Protein AF-A0A0Q7U445-F1 (afdb_monomer)

Sequence (127 aa):
MQIRDLARLAQLTPRQLRRYEREGLIRPATIAQGQPRYAAQTAPLARRINVLVDLGFTTGEIRTFLDRIDDQPSEHCAPISDLQGRRIAKIDAVIAKLKATRAELVGLLVTDEALDVQHQATAIRRQ

Nearest PDB structures (foldseek):
  6jni-assembly2_D  TM=8.123E-01  e=4.787E-04  Pseudomonas putida
  6jni-assembly3_E  TM=8.260E-01  e=8.580E-04  Pseudomonas putida
  2zhh-assembly1_A-2  TM=6.562E-01  e=3.572E-03  Escherichia coli K-12
  2zhg-assembly1_A-2  TM=6.097E-01  e=2.583E-03  Escherichia coli K-12
  3ucs-assembly1_A  TM=6.151E-01  e=6.193E-02  Klebsiella pneumoniae 342

Secondary structure (DSSP, 8-state):
--HHHHHHHHTS-HHHHHHHHHTTSS--SEEETTEEE--TTHHHHHHHHHHHHHTT--HHHHHHHHHHHHS---TT---HHHHHHHHHHHHHHHHHHHHHHHHHHHHT---HHHHHHHHHHHHHTT-

Foldseek 3Di:
DALCVLCVLLVHDSVLVVVCVVLVQAAAPDQDPNGGHHDSVVSVSSNVLVVVVVLVDDSVLVVLVVCVVVDPHDPPRDDPVVVVVVSVVVVVVVVVVVVVVVVVVVVVDPDVVVVVVVVVVVVVVVD

Structure (mmCIF, N/CA/C/O backbone):
data_AF-A0A0Q7U445-F1
#
_entry.id   AF-A0A0Q7U445-F1
#
loop_
_atom_site.group_PDB
_atom_site.id
_atom_site.type_symbol
_atom_site.label_atom_id
_atom_site.label_alt_id
_atom_site.label_comp_id
_atom_site.label_asym_id
_atom_site.label_entity_id
_atom_site.label_seq_id
_atom_site.pdbx_PDB_ins_code
_atom_site.Cartn_x
_atom_site.Cartn_y
_atom_site.Cartn_z
_atom_site.occupancy
_atom_site.B_iso_or_equiv
_atom_site.auth_seq_id
_atom_site.auth_comp_id
_atom_site.auth_asym_id
_atom_site.auth_atom_id
_atom_site.pdbx_PDB_model_num
ATOM 1 N N . MET A 1 1 ? 20.049 -4.649 -13.056 1.00 94.75 1 MET A N 1
ATOM 2 C CA . MET A 1 1 ? 20.331 -5.313 -11.759 1.00 94.75 1 MET A CA 1
ATOM 3 C C . MET A 1 1 ? 19.367 -6.475 -11.520 1.00 94.75 1 MET A C 1
ATOM 5 O O . MET A 1 1 ? 18.359 -6.541 -12.217 1.00 94.75 1 MET A O 1
ATOM 9 N N . GLN A 1 2 ? 19.671 -7.410 -10.611 1.00 95.38 2 GLN A N 1
ATOM 10 C CA . GLN A 1 2 ? 18.732 -8.486 -10.246 1.00 95.38 2 GLN A CA 1
ATOM 11 C C . GLN A 1 2 ? 17.679 -7.979 -9.245 1.00 95.38 2 GLN A C 1
ATOM 13 O O . GLN A 1 2 ? 17.855 -6.931 -8.626 1.00 95.38 2 GLN A O 1
ATOM 18 N N . ILE A 1 3 ? 16.603 -8.744 -9.027 1.00 95.06 3 ILE A N 1
ATOM 19 C CA . ILE A 1 3 ? 15.531 -8.365 -8.089 1.00 95.06 3 ILE A CA 1
ATOM 20 C C . ILE A 1 3 ? 16.027 -8.164 -6.647 1.00 95.06 3 ILE A C 1
ATOM 22 O O . ILE A 1 3 ? 15.496 -7.331 -5.924 1.00 95.06 3 ILE A O 1
ATOM 26 N N . ARG A 1 4 ? 17.068 -8.895 -6.222 1.00 95.69 4 ARG A N 1
ATOM 27 C CA . ARG A 1 4 ? 17.673 -8.750 -4.884 1.00 95.69 4 ARG A CA 1
ATOM 28 C C . ARG A 1 4 ? 18.409 -7.422 -4.713 1.00 95.69 4 ARG A C 1
ATOM 30 O O . ARG A 1 4 ? 18.431 -6.868 -3.619 1.00 95.69 4 ARG A O 1
ATOM 37 N N . ASP A 1 5 ? 19.012 -6.919 -5.781 1.00 96.88 5 ASP A N 1
ATOM 38 C CA . ASP A 1 5 ? 19.703 -5.629 -5.762 1.00 96.88 5 ASP A CA 1
ATOM 39 C C . ASP A 1 5 ? 18.685 -4.494 -5.828 1.00 96.88 5 ASP A C 1
ATOM 41 O O . ASP A 1 5 ? 18.792 -3.529 -5.079 1.00 96.88 5 ASP A O 1
ATOM 45 N N . LEU A 1 6 ? 17.635 -4.668 -6.640 1.00 96.94 6 LEU A N 1
ATOM 46 C CA . LEU A 1 6 ? 16.497 -3.754 -6.670 1.00 96.94 6 LEU A CA 1
ATOM 47 C C . LEU A 1 6 ? 15.819 -3.664 -5.296 1.00 96.94 6 LEU A C 1
ATOM 49 O O . LEU A 1 6 ? 15.491 -2.569 -4.855 1.00 96.94 6 LEU A O 1
ATOM 53 N N . ALA A 1 7 ? 15.654 -4.793 -4.602 1.00 97.06 7 ALA A N 1
ATOM 54 C CA . ALA A 1 7 ? 15.105 -4.860 -3.247 1.00 97.06 7 ALA A CA 1
ATOM 55 C C . ALA A 1 7 ? 15.919 -4.002 -2.271 1.00 97.06 7 ALA A C 1
ATOM 57 O O . ALA A 1 7 ? 15.361 -3.149 -1.584 1.00 97.06 7 ALA A O 1
ATOM 58 N N . ARG A 1 8 ? 17.248 -4.156 -2.283 1.00 97.31 8 ARG A N 1
ATOM 59 C CA . ARG A 1 8 ? 18.158 -3.340 -1.467 1.00 97.31 8 ARG A CA 1
ATOM 60 C C . ARG A 1 8 ? 18.066 -1.854 -1.817 1.00 97.31 8 ARG A C 1
ATOM 62 O O . ARG A 1 8 ? 17.908 -1.035 -0.920 1.00 97.31 8 ARG A O 1
ATOM 69 N N . LEU A 1 9 ? 18.090 -1.511 -3.105 1.00 97.12 9 LEU A N 1
ATOM 70 C CA . LEU A 1 9 ? 17.997 -0.124 -3.575 1.00 97.12 9 LEU A CA 1
ATOM 71 C C . LEU A 1 9 ? 16.648 0.532 -3.224 1.00 97.12 9 LEU A C 1
ATOM 73 O O . LEU A 1 9 ? 16.577 1.726 -2.933 1.00 97.12 9 LEU A O 1
ATOM 77 N N . ALA A 1 10 ? 15.565 -0.244 -3.263 1.00 95.50 10 ALA A N 1
ATOM 78 C CA . ALA A 1 10 ? 14.224 0.206 -2.916 1.00 95.50 10 ALA A CA 1
ATOM 79 C C . ALA A 1 10 ? 13.950 0.182 -1.404 1.00 95.50 10 ALA A C 1
ATOM 81 O O . ALA A 1 10 ? 12.931 0.724 -0.997 1.00 95.50 10 ALA A O 1
ATOM 82 N N . GLN A 1 11 ? 14.836 -0.409 -0.591 1.00 97.44 11 GLN A N 1
ATOM 83 C CA . GLN A 1 11 ? 14.599 -0.706 0.830 1.00 97.44 11 GLN A CA 1
ATOM 84 C C . GLN A 1 11 ? 13.330 -1.549 1.053 1.00 97.44 11 GLN A C 1
ATOM 86 O O . GLN A 1 11 ? 12.570 -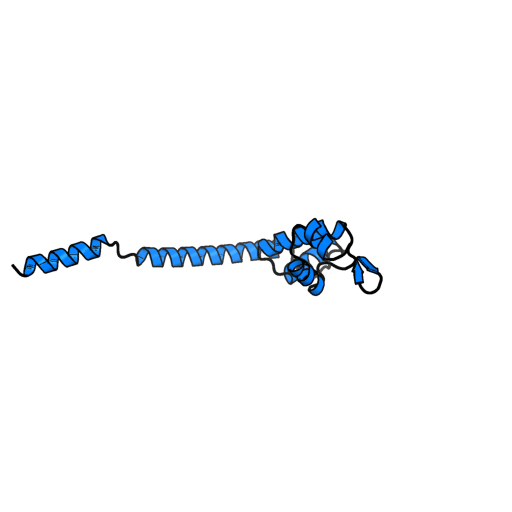1.340 1.992 1.00 97.44 11 GLN A O 1
ATOM 91 N N . LEU A 1 12 ? 13.097 -2.514 0.163 1.00 97.06 12 LEU A N 1
ATOM 92 C CA . LEU A 1 12 ? 11.962 -3.434 0.203 1.00 97.06 12 LEU A CA 1
ATOM 93 C C . LEU A 1 12 ? 12.450 -4.877 0.227 1.00 97.06 12 LEU A C 1
ATOM 95 O O . LEU A 1 12 ? 13.594 -5.187 -0.098 1.00 97.06 12 LEU A O 1
ATOM 99 N N . THR A 1 13 ? 11.556 -5.798 0.561 1.00 97.75 13 THR A N 1
ATOM 100 C CA . THR A 1 13 ? 11.853 -7.226 0.466 1.00 97.75 13 THR A CA 1
ATOM 101 C C . THR A 1 13 ? 11.732 -7.720 -0.983 1.00 97.75 13 THR A C 1
ATOM 103 O O . THR A 1 13 ? 10.860 -7.268 -1.734 1.00 97.75 13 THR A O 1
ATOM 106 N N . PRO A 1 14 ? 12.515 -8.739 -1.395 1.00 96.81 14 PRO A N 1
ATOM 107 C CA . PRO A 1 14 ? 12.311 -9.398 -2.686 1.00 96.81 14 PRO A CA 1
ATOM 108 C C . PRO A 1 14 ? 10.892 -9.961 -2.850 1.00 96.81 14 PRO A C 1
ATOM 110 O O . PRO A 1 14 ? 10.373 -10.009 -3.960 1.00 96.81 14 PRO A O 1
ATOM 113 N N . ARG A 1 15 ? 10.242 -10.365 -1.748 1.00 96.75 15 ARG A N 1
ATOM 114 C CA . ARG A 1 15 ? 8.856 -10.853 -1.747 1.00 96.75 15 ARG A CA 1
ATOM 115 C C . ARG A 1 15 ? 7.869 -9.761 -2.167 1.00 96.75 15 ARG A C 1
ATOM 117 O O . ARG A 1 15 ? 7.005 -10.042 -2.996 1.00 96.75 15 ARG A O 1
ATOM 124 N N . GLN A 1 16 ? 8.008 -8.542 -1.636 1.00 96.44 16 GLN A N 1
ATOM 125 C CA . GLN A 1 16 ? 7.195 -7.389 -2.050 1.00 96.44 16 GLN A CA 1
ATOM 126 C C . GLN A 1 16 ? 7.393 -7.092 -3.538 1.00 96.44 16 GLN A C 1
ATOM 128 O O . GLN A 1 16 ? 6.418 -7.016 -4.278 1.00 96.44 16 GLN A O 1
ATOM 133 N N . LEU A 1 17 ? 8.642 -7.038 -4.011 1.00 96.25 17 LEU A N 1
ATOM 134 C CA . LEU A 1 17 ? 8.914 -6.773 -5.427 1.00 96.25 17 LEU A CA 1
ATOM 135 C C . LEU A 1 17 ? 8.350 -7.853 -6.357 1.00 96.25 17 LEU A C 1
ATOM 137 O O . LEU A 1 17 ? 7.735 -7.521 -7.364 1.00 96.25 17 LEU A O 1
ATOM 141 N N . ARG A 1 18 ? 8.472 -9.140 -6.005 1.00 95.69 18 ARG A N 1
ATOM 142 C CA . ARG A 1 18 ? 7.863 -10.236 -6.785 1.00 95.69 18 ARG A CA 1
ATOM 143 C C . ARG A 1 18 ? 6.344 -10.155 -6.826 1.00 95.69 18 ARG A C 1
ATOM 145 O O . ARG A 1 18 ? 5.725 -10.607 -7.785 1.00 95.69 18 ARG A O 1
ATOM 152 N N . ARG A 1 19 ? 5.714 -9.642 -5.769 1.00 95.69 19 ARG A N 1
ATOM 153 C CA . ARG A 1 19 ? 4.276 -9.371 -5.785 1.00 95.69 19 ARG A CA 1
ATOM 154 C C . ARG A 1 19 ? 3.964 -8.258 -6.784 1.00 95.69 19 ARG A C 1
ATOM 156 O O . ARG A 1 19 ? 3.125 -8.480 -7.647 1.00 95.69 19 ARG A O 1
ATOM 163 N N . TYR A 1 20 ? 4.669 -7.132 -6.714 1.00 95.38 20 TYR A N 1
ATOM 164 C CA . TYR A 1 20 ? 4.452 -6.003 -7.624 1.00 95.38 20 TYR A CA 1
ATOM 165 C C . TYR A 1 20 ? 4.706 -6.375 -9.087 1.00 95.38 20 TYR A C 1
ATOM 167 O O . TYR A 1 20 ? 3.955 -5.954 -9.958 1.00 95.38 20 TYR A O 1
ATOM 175 N N . GLU A 1 21 ? 5.703 -7.216 -9.356 1.00 94.06 21 GLU A N 1
ATOM 176 C CA . GLU A 1 21 ? 5.974 -7.752 -10.690 1.00 94.06 21 GLU A CA 1
ATOM 177 C C . GLU A 1 21 ? 4.847 -8.662 -11.193 1.00 94.06 21 GLU A C 1
ATOM 179 O O . GLU A 1 21 ? 4.356 -8.470 -12.302 1.00 94.06 21 GLU A O 1
ATOM 184 N N . ARG A 1 22 ? 4.384 -9.622 -10.376 1.00 94.06 22 ARG A N 1
ATOM 185 C CA . ARG A 1 22 ? 3.246 -10.491 -10.742 1.00 94.06 22 ARG A CA 1
ATOM 186 C C . ARG A 1 22 ? 1.968 -9.700 -10.993 1.00 94.06 22 ARG A C 1
ATOM 188 O O . ARG A 1 22 ? 1.157 -10.080 -11.826 1.00 94.06 22 ARG A O 1
ATOM 195 N N . GLU A 1 23 ? 1.792 -8.609 -10.264 1.00 91.69 23 GLU A N 1
ATOM 196 C CA . GLU A 1 23 ? 0.676 -7.687 -10.424 1.00 91.69 23 GLU A CA 1
ATOM 197 C C . GLU A 1 23 ? 0.991 -6.592 -11.466 1.00 91.69 23 GLU A C 1
ATOM 199 O O . GLU A 1 23 ? 0.275 -5.599 -11.553 1.00 91.69 23 GLU A O 1
ATOM 204 N N . GLY A 1 24 ? 2.045 -6.739 -12.270 1.00 90.50 24 GLY A N 1
ATOM 205 C CA . GLY A 1 24 ? 2.341 -5.877 -13.417 1.00 90.50 24 GLY A CA 1
ATOM 206 C C . GLY A 1 24 ? 2.688 -4.421 -13.093 1.00 90.50 24 GLY A C 1
ATOM 207 O O . GLY A 1 24 ? 2.781 -3.623 -14.021 1.00 90.50 24 GLY A O 1
ATOM 208 N N . LEU A 1 25 ? 2.880 -4.074 -11.816 1.00 91.94 25 LEU A N 1
ATOM 209 C CA . LEU A 1 25 ? 3.190 -2.719 -11.341 1.00 91.94 25 LEU A CA 1
ATOM 210 C C . LEU A 1 25 ? 4.654 -2.331 -11.559 1.00 91.94 25 LEU A C 1
ATOM 212 O O . LEU A 1 25 ? 4.996 -1.155 -11.614 1.00 91.94 25 LEU A O 1
ATOM 216 N N . ILE A 1 26 ? 5.531 -3.326 -11.645 1.00 93.06 26 ILE A N 1
ATOM 217 C CA . ILE A 1 26 ? 6.918 -3.156 -12.069 1.00 93.06 26 ILE A CA 1
ATOM 218 C C . ILE A 1 26 ? 7.218 -4.205 -13.129 1.00 93.06 26 ILE A C 1
ATOM 220 O O . ILE A 1 26 ? 6.671 -5.308 -13.088 1.00 93.06 26 ILE A O 1
ATOM 224 N N . ARG A 1 27 ? 8.103 -3.879 -14.068 1.00 92.25 27 ARG A N 1
ATOM 225 C CA . ARG A 1 27 ? 8.508 -4.803 -15.128 1.00 92.25 27 ARG A CA 1
ATOM 226 C C . ARG A 1 27 ? 10.031 -4.833 -15.260 1.00 92.25 27 ARG A C 1
ATOM 228 O O . ARG A 1 27 ? 10.684 -3.816 -15.004 1.00 92.25 27 ARG A O 1
ATOM 235 N N . PRO A 1 28 ? 10.616 -5.983 -15.630 1.00 93.44 28 PRO A N 1
ATOM 236 C CA . PRO A 1 28 ? 12.011 -6.042 -16.042 1.00 93.44 28 PRO A CA 1
ATOM 237 C C . PRO A 1 28 ? 12.245 -5.110 -17.232 1.00 93.44 28 PRO A C 1
ATOM 239 O O . PRO A 1 28 ? 11.405 -5.016 -18.121 1.00 93.44 28 PRO A O 1
ATOM 242 N N . ALA A 1 29 ? 13.397 -4.449 -17.262 1.00 92.50 29 ALA A N 1
ATOM 243 C CA . ALA A 1 29 ? 13.800 -3.638 -18.406 1.00 92.50 29 ALA A CA 1
ATOM 244 C C . ALA A 1 29 ? 14.300 -4.517 -19.559 1.00 92.50 29 ALA A C 1
ATOM 246 O O . ALA A 1 29 ? 14.063 -4.215 -20.721 1.00 92.50 29 ALA A O 1
ATOM 247 N N . THR A 1 30 ? 14.992 -5.612 -19.234 1.00 93.69 30 THR A N 1
ATOM 248 C CA . THR A 1 30 ? 15.493 -6.589 -20.206 1.00 93.69 30 THR A CA 1
ATOM 249 C C . THR A 1 30 ? 15.525 -7.990 -19.599 1.00 93.69 30 THR A C 1
ATOM 251 O O . THR A 1 30 ? 15.449 -8.168 -18.380 1.00 93.69 30 THR A O 1
ATOM 254 N N . ILE A 1 31 ? 15.674 -9.001 -20.452 1.00 93.00 31 ILE A N 1
ATOM 255 C CA . ILE A 1 31 ? 16.004 -10.369 -20.046 1.00 93.00 31 ILE A CA 1
ATOM 256 C C . ILE A 1 31 ? 17.429 -10.638 -20.528 1.00 93.00 31 ILE A C 1
ATOM 258 O O . ILE A 1 31 ? 17.700 -10.570 -21.723 1.00 93.00 31 ILE A O 1
ATOM 262 N N . ALA A 1 32 ? 18.347 -10.927 -19.606 1.00 90.44 32 ALA A N 1
ATOM 263 C CA . ALA A 1 32 ? 19.742 -11.221 -19.928 1.00 90.44 32 ALA A CA 1
ATOM 264 C C . ALA A 1 32 ? 20.099 -12.614 -19.408 1.00 90.44 32 ALA A C 1
ATOM 266 O O . ALA A 1 32 ? 19.936 -12.880 -18.216 1.00 90.44 32 ALA A O 1
ATOM 267 N N . GLN A 1 33 ? 20.586 -13.490 -20.295 1.00 90.62 33 GLN A N 1
ATOM 268 C CA . GLN A 1 33 ? 20.926 -14.886 -19.970 1.00 90.62 33 GLN A CA 1
ATOM 269 C C . GLN A 1 33 ? 19.752 -15.646 -19.316 1.00 90.62 33 GLN A C 1
ATOM 271 O O . GLN A 1 33 ? 19.919 -16.344 -18.320 1.00 90.62 33 GLN A O 1
ATOM 276 N N . GLY A 1 34 ? 18.532 -15.441 -19.825 1.00 89.88 34 GLY A N 1
ATOM 277 C CA . GLY A 1 34 ? 17.321 -16.074 -19.288 1.00 89.88 34 GLY A CA 1
ATOM 278 C C . GLY A 1 34 ? 16.867 -15.556 -17.917 1.00 89.88 34 GLY A C 1
ATOM 279 O O . GLY A 1 34 ? 15.921 -16.095 -17.354 1.00 89.88 34 GLY A O 1
ATOM 280 N N . GLN A 1 35 ? 17.509 -14.516 -17.371 1.00 89.56 35 GLN A N 1
ATOM 281 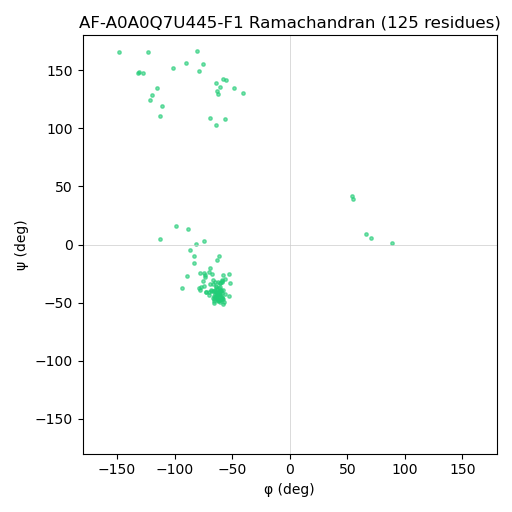C CA . GLN A 1 35 ? 17.154 -13.927 -16.079 1.00 89.56 35 GLN A CA 1
ATOM 282 C C . GLN A 1 35 ? 16.658 -12.478 -16.240 1.00 89.56 35 GLN A C 1
ATOM 284 O O . GLN A 1 35 ? 17.311 -11.683 -16.929 1.00 89.56 35 GLN A O 1
ATOM 289 N N . PRO A 1 36 ? 15.548 -12.091 -15.582 1.00 92.38 36 PRO A N 1
ATOM 290 C CA . PRO A 1 36 ? 15.057 -10.717 -15.602 1.00 92.38 36 PRO A CA 1
ATOM 291 C C . PRO A 1 36 ? 16.074 -9.727 -15.024 1.00 92.38 36 PRO A C 1
ATOM 293 O O . PRO A 1 36 ? 16.664 -9.952 -13.960 1.00 92.38 36 PRO A O 1
ATOM 296 N N . ARG A 1 37 ? 16.259 -8.597 -15.708 1.00 96.00 37 ARG A N 1
ATOM 297 C CA . ARG A 1 37 ? 17.084 -7.477 -15.251 1.00 96.00 37 ARG A CA 1
ATOM 298 C C . ARG A 1 37 ? 16.225 -6.227 -15.131 1.00 96.00 37 ARG A C 1
ATOM 300 O O . ARG A 1 37 ? 15.548 -5.821 -16.068 1.00 96.00 37 ARG A O 1
ATOM 307 N N . TYR A 1 38 ? 16.304 -5.588 -13.972 1.00 95.25 38 TYR A N 1
ATOM 308 C CA . TYR A 1 38 ? 15.591 -4.349 -13.672 1.00 95.25 38 TYR A CA 1
ATOM 309 C C . TYR A 1 38 ? 16.527 -3.157 -13.788 1.00 95.25 38 TYR A C 1
ATOM 311 O O . TYR A 1 38 ? 17.740 -3.279 -13.572 1.00 95.25 38 TYR A O 1
ATOM 319 N N . ALA A 1 39 ? 15.959 -2.006 -14.107 1.00 94.38 39 ALA A N 1
ATOM 320 C CA . ALA A 1 39 ? 16.696 -0.762 -14.176 1.00 94.38 39 ALA A CA 1
ATOM 321 C C . ALA A 1 39 ? 16.690 -0.059 -12.803 1.00 94.38 39 ALA A C 1
ATOM 323 O O . ALA A 1 39 ? 15.828 -0.320 -11.963 1.00 94.38 39 ALA A O 1
ATOM 324 N N . ALA A 1 40 ? 17.671 0.805 -12.534 1.00 93.31 40 ALA A N 1
ATOM 325 C CA . ALA A 1 40 ? 17.784 1.471 -11.230 1.00 93.31 40 ALA A CA 1
ATOM 326 C C . ALA A 1 40 ? 16.594 2.406 -10.952 1.00 93.31 40 ALA A C 1
ATOM 328 O O . ALA A 1 40 ? 16.128 2.505 -9.816 1.00 93.31 40 ALA A O 1
ATOM 329 N N . GLN A 1 41 ? 16.043 3.013 -12.006 1.00 91.75 41 GLN A N 1
ATOM 330 C CA . GLN A 1 41 ? 14.854 3.864 -11.963 1.00 91.75 41 GLN A CA 1
ATOM 331 C C . GLN A 1 41 ? 13.577 3.131 -11.523 1.00 91.75 41 GLN A C 1
ATOM 3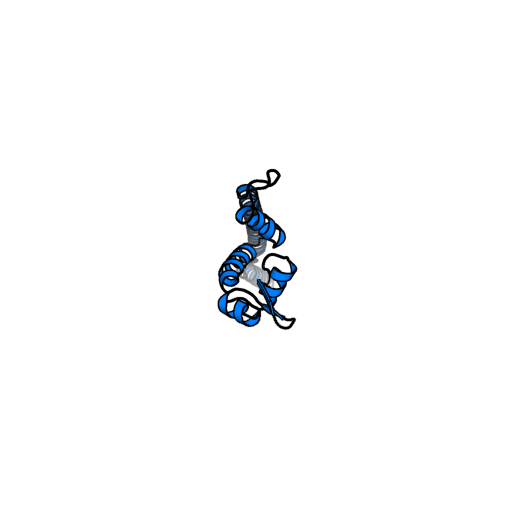33 O O . GLN A 1 41 ? 12.602 3.777 -11.150 1.00 91.75 41 GLN A O 1
ATOM 338 N N . THR A 1 42 ? 13.574 1.795 -11.488 1.00 93.50 42 THR A N 1
ATOM 339 C CA . THR A 1 42 ? 12.449 1.022 -10.944 1.00 93.50 42 THR A CA 1
ATOM 340 C C . THR A 1 42 ? 12.343 1.158 -9.416 1.00 93.50 42 THR A C 1
ATOM 342 O O . THR A 1 42 ? 11.257 0.998 -8.863 1.00 93.50 42 THR A O 1
ATOM 345 N N . ALA A 1 43 ? 13.430 1.486 -8.702 1.00 94.62 43 ALA A N 1
ATOM 346 C CA . ALA A 1 43 ? 13.402 1.591 -7.238 1.00 94.62 43 ALA A CA 1
ATOM 347 C C . ALA A 1 43 ? 12.520 2.744 -6.707 1.00 94.62 43 ALA A C 1
ATOM 349 O O . ALA A 1 43 ? 11.715 2.486 -5.810 1.00 94.62 43 ALA A O 1
ATOM 350 N N . PRO A 1 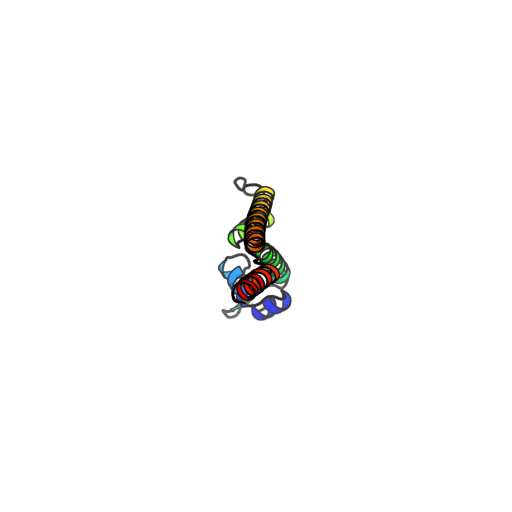44 ? 12.600 3.986 -7.232 1.00 92.00 44 PRO A N 1
ATOM 351 C CA . PRO A 1 44 ? 11.657 5.054 -6.887 1.00 92.00 44 PRO A CA 1
ATOM 352 C C . PRO A 1 44 ? 10.185 4.664 -7.069 1.00 92.00 44 PRO A C 1
ATOM 354 O O . PRO A 1 44 ? 9.376 4.907 -6.174 1.00 92.00 44 PRO A O 1
ATOM 357 N N . LEU A 1 45 ? 9.852 4.006 -8.185 1.00 91.75 45 LEU A N 1
ATOM 358 C CA . LEU A 1 45 ? 8.497 3.524 -8.456 1.00 91.75 45 LEU A CA 1
ATOM 359 C C . LEU A 1 45 ? 8.056 2.488 -7.413 1.00 91.75 45 LEU A C 1
ATOM 361 O O . LEU A 1 45 ? 6.987 2.624 -6.822 1.00 91.75 45 LEU A O 1
ATOM 365 N N . ALA A 1 46 ? 8.904 1.498 -7.123 1.00 94.38 46 ALA A N 1
ATOM 366 C CA . ALA A 1 46 ? 8.612 0.472 -6.124 1.00 94.38 46 ALA A CA 1
ATOM 367 C C . ALA A 1 46 ? 8.383 1.060 -4.720 1.00 94.38 46 ALA A C 1
ATOM 369 O O . ALA A 1 46 ? 7.469 0.624 -4.019 1.00 94.38 46 ALA A O 1
ATOM 370 N N . ARG A 1 47 ? 9.158 2.081 -4.322 1.00 94.25 47 ARG A N 1
ATOM 371 C CA . ARG A 1 47 ? 8.939 2.804 -3.056 1.00 94.25 47 ARG A CA 1
ATOM 372 C C . ARG A 1 47 ? 7.595 3.522 -3.035 1.00 94.25 47 ARG A C 1
ATOM 374 O O . ARG A 1 47 ? 6.862 3.401 -2.060 1.00 94.25 47 ARG A O 1
AT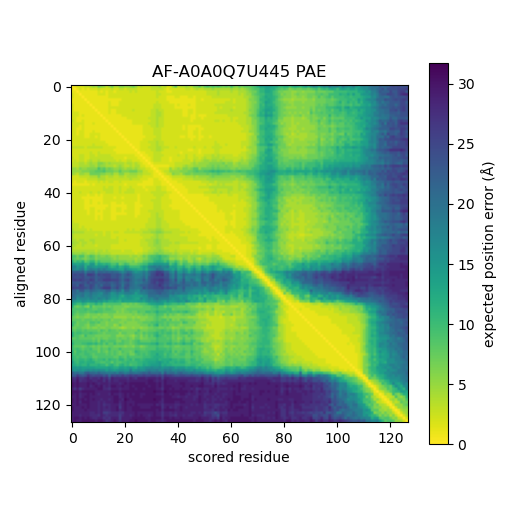OM 381 N N . ARG A 1 48 ? 7.244 4.226 -4.116 1.00 91.00 48 ARG A N 1
ATOM 382 C CA . ARG A 1 48 ? 5.956 4.925 -4.228 1.00 91.00 48 ARG A CA 1
ATOM 383 C C . ARG A 1 48 ? 4.773 3.956 -4.168 1.00 91.00 48 ARG A C 1
ATOM 385 O O . ARG A 1 48 ? 3.805 4.234 -3.469 1.00 91.00 48 ARG A O 1
ATOM 392 N N . ILE A 1 49 ? 4.872 2.807 -4.841 1.00 92.69 49 ILE A N 1
ATOM 393 C CA . ILE A 1 49 ? 3.883 1.724 -4.738 1.00 92.69 49 ILE A CA 1
ATOM 394 C C . ILE A 1 49 ? 3.756 1.263 -3.284 1.00 92.69 49 ILE A C 1
ATOM 396 O O . ILE A 1 49 ? 2.640 1.144 -2.787 1.00 92.69 49 ILE A O 1
ATOM 400 N N . ASN A 1 50 ? 4.876 1.041 -2.589 1.00 94.50 50 ASN A N 1
ATOM 401 C CA . ASN A 1 50 ? 4.840 0.564 -1.208 1.00 94.50 50 ASN A CA 1
ATOM 402 C C . ASN A 1 50 ? 4.151 1.551 -0.263 1.00 94.50 50 ASN A C 1
ATOM 404 O O . ASN A 1 50 ? 3.321 1.129 0.528 1.00 94.50 50 ASN A O 1
ATOM 408 N N . VAL A 1 51 ? 4.419 2.853 -0.400 1.00 90.62 51 VAL A N 1
ATOM 409 C CA . VAL A 1 51 ? 3.731 3.891 0.387 1.00 90.62 51 VAL A CA 1
ATOM 410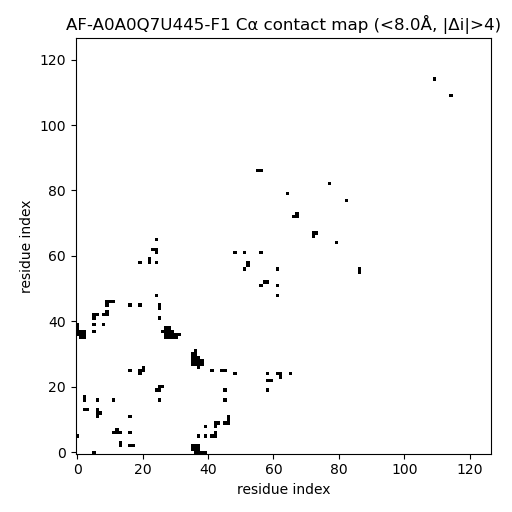 C C . VAL A 1 51 ? 2.213 3.812 0.203 1.00 90.62 51 VAL A C 1
ATOM 412 O O . VAL A 1 51 ? 1.467 3.897 1.171 1.00 90.62 51 VAL A O 1
ATOM 415 N N . LEU A 1 52 ? 1.730 3.604 -1.025 1.00 90.00 52 LEU A N 1
ATOM 416 C CA . LEU A 1 52 ? 0.293 3.463 -1.279 1.00 90.00 52 LEU A CA 1
ATOM 417 C C . LEU A 1 52 ? -0.275 2.170 -0.678 1.00 90.00 52 LEU A C 1
ATOM 419 O O . LEU A 1 52 ? -1.374 2.182 -0.127 1.00 90.00 52 LEU A O 1
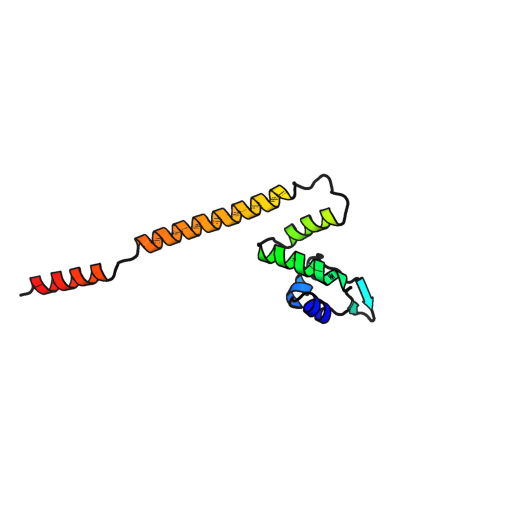ATOM 423 N N . VAL A 1 53 ? 0.470 1.066 -0.742 1.00 91.81 53 VAL A N 1
ATOM 424 C CA . VAL A 1 53 ? 0.075 -0.185 -0.078 1.00 91.81 53 VAL A CA 1
ATOM 425 C C . VAL A 1 53 ? -0.018 0.005 1.438 1.00 91.81 53 VAL A C 1
ATOM 427 O O . VAL A 1 53 ? -0.993 -0.446 2.036 1.00 91.81 53 VAL A O 1
ATOM 430 N N . ASP A 1 54 ? 0.935 0.714 2.045 1.00 90.56 54 ASP A N 1
ATOM 431 C CA . ASP A 1 54 ? 0.945 1.008 3.484 1.00 90.56 54 ASP A CA 1
ATOM 432 C C . ASP A 1 54 ? -0.222 1.930 3.888 1.00 90.56 54 ASP A C 1
ATOM 434 O O . ASP A 1 54 ? -0.785 1.790 4.971 1.00 90.56 54 ASP A O 1
ATOM 438 N N . LEU A 1 55 ? -0.673 2.805 2.980 1.00 85.88 55 LEU A N 1
ATOM 439 C CA . LEU A 1 55 ? -1.912 3.590 3.115 1.00 85.88 55 LEU A CA 1
ATOM 440 C C . LEU A 1 55 ? -3.195 2.757 2.897 1.00 85.88 55 LEU A C 1
ATOM 442 O O . LEU A 1 55 ? -4.313 3.278 2.925 1.00 85.88 55 LEU A O 1
ATOM 446 N N . GLY A 1 56 ? -3.050 1.452 2.674 1.00 87.44 56 GLY A N 1
ATOM 447 C CA . GLY A 1 56 ? -4.133 0.488 2.540 1.00 87.44 56 GLY A CA 1
ATOM 448 C C . GLY A 1 56 ? -4.661 0.320 1.119 1.00 87.44 56 GLY A C 1
ATOM 449 O O . GLY A 1 56 ? -5.602 -0.459 0.930 1.00 87.44 56 GLY A O 1
ATOM 450 N N . PHE A 1 57 ? -4.103 1.013 0.120 1.00 89.06 57 PHE A N 1
ATOM 451 C CA . PHE A 1 57 ? -4.518 0.830 -1.269 1.00 89.06 57 PHE A CA 1
ATOM 452 C C . PHE A 1 57 ? -4.208 -0.584 -1.753 1.00 89.06 57 PHE A C 1
ATOM 454 O O . PHE A 1 57 ? -3.156 -1.165 -1.481 1.00 89.06 57 PHE A O 1
ATOM 461 N N . THR A 1 58 ? -5.150 -1.151 -2.498 1.00 89.88 58 THR A N 1
ATOM 462 C CA . THR A 1 58 ? -4.919 -2.423 -3.177 1.00 89.88 58 THR A CA 1
ATOM 463 C C . THR A 1 58 ? -4.031 -2.195 -4.389 1.00 89.88 58 THR A C 1
ATOM 465 O O . THR A 1 58 ? -4.006 -1.123 -4.989 1.00 89.88 58 THR A O 1
ATOM 468 N N . THR A 1 59 ? -3.319 -3.225 -4.813 1.00 89.50 59 THR A N 1
ATOM 469 C CA . THR A 1 59 ? -2.431 -3.122 -5.969 1.00 89.50 59 THR A CA 1
ATOM 470 C C . THR A 1 59 ? -3.181 -2.970 -7.294 1.00 89.50 59 THR A C 1
ATOM 472 O O . THR A 1 59 ? -2.629 -2.409 -8.235 1.00 89.50 59 THR A O 1
ATOM 475 N N . GLY A 1 60 ? -4.464 -3.351 -7.353 1.00 86.88 60 GLY A N 1
ATOM 476 C CA . GLY A 1 60 ? -5.360 -3.010 -8.464 1.00 86.88 60 GLY A CA 1
ATOM 477 C C . GLY A 1 60 ? -5.732 -1.521 -8.509 1.00 86.88 60 GLY A C 1
ATOM 478 O O . GLY A 1 60 ? -5.663 -0.905 -9.573 1.00 86.88 60 GLY A O 1
ATOM 479 N N . GLU A 1 61 ? -6.048 -0.917 -7.356 1.00 86.00 61 GLU A N 1
ATOM 480 C CA . GLU A 1 61 ? -6.247 0.541 -7.248 1.00 86.00 61 GLU A CA 1
ATOM 481 C C . GLU A 1 61 ? -4.962 1.286 -7.647 1.00 86.00 61 GLU A C 1
ATOM 483 O O . GLU A 1 61 ? -5.013 2.237 -8.421 1.00 86.00 61 GLU A O 1
ATOM 488 N N . ILE A 1 62 ? -3.799 0.802 -7.193 1.00 88.06 62 ILE A N 1
ATOM 489 C CA . ILE A 1 62 ? -2.493 1.385 -7.531 1.00 88.06 62 ILE A CA 1
ATOM 490 C C . ILE A 1 62 ? -2.200 1.305 -9.028 1.00 88.06 62 ILE A C 1
ATOM 492 O O . ILE A 1 62 ? -1.740 2.291 -9.596 1.00 88.06 62 ILE A O 1
ATOM 496 N N . ARG A 1 63 ? -2.499 0.179 -9.685 1.00 84.56 63 ARG A N 1
ATOM 497 C CA . ARG A 1 63 ? -2.331 0.054 -11.140 1.00 84.56 63 ARG A CA 1
ATOM 498 C C . ARG A 1 63 ? -3.150 1.104 -11.885 1.00 84.56 63 ARG A C 1
ATOM 500 O O . ARG A 1 63 ? -2.607 1.825 -12.706 1.00 84.56 63 ARG A O 1
ATOM 507 N N . THR A 1 64 ? -4.413 1.266 -11.489 1.00 79.94 64 THR A N 1
ATOM 508 C CA . THR A 1 64 ? -5.315 2.277 -12.064 1.00 79.94 64 THR A CA 1
ATOM 509 C C . THR A 1 64 ? -4.765 3.700 -11.901 1.00 79.94 64 THR A C 1
ATOM 511 O O . THR A 1 64 ? -4.994 4.548 -12.759 1.00 79.94 64 THR A O 1
ATOM 514 N N . PHE A 1 65 ? -4.034 3.986 -10.816 1.00 77.38 65 PHE A N 1
ATOM 515 C CA . PHE A 1 65 ? -3.354 5.273 -10.647 1.00 77.38 65 PHE A CA 1
ATOM 516 C C . PHE A 1 65 ? -2.135 5.435 -11.559 1.00 77.38 65 PHE A C 1
ATOM 518 O O . PHE A 1 65 ? -1.926 6.529 -12.074 1.00 77.38 65 PHE A O 1
ATOM 525 N N . LEU A 1 66 ? -1.324 4.387 -11.724 1.00 74.12 66 LEU A N 1
ATOM 526 C CA . LEU A 1 66 ? -0.098 4.437 -12.527 1.00 74.12 66 LEU A CA 1
ATOM 527 C C . LEU A 1 66 ? -0.389 4.499 -14.029 1.00 74.12 66 LEU A C 1
ATOM 529 O O . LEU A 1 66 ? 0.212 5.324 -14.709 1.00 74.12 66 LEU A O 1
ATOM 533 N N . ASP A 1 67 ? -1.370 3.734 -14.516 1.00 69.12 67 ASP A N 1
ATOM 534 C CA . ASP A 1 67 ? -1.781 3.743 -15.928 1.00 69.12 67 ASP A CA 1
ATOM 535 C C . ASP A 1 67 ? -2.225 5.148 -16.391 1.00 69.12 67 ASP A C 1
ATOM 537 O O . ASP A 1 67 ? -2.103 5.485 -17.559 1.00 69.12 67 ASP A O 1
ATOM 541 N N . ARG A 1 68 ? -2.696 6.006 -15.473 1.00 64.19 68 ARG A N 1
ATOM 542 C CA . ARG A 1 68 ? -3.070 7.405 -15.768 1.00 64.19 68 ARG A CA 1
ATOM 543 C C . ARG A 1 68 ? -1.904 8.393 -15.777 1.00 64.19 68 ARG A C 1
ATOM 545 O O . ARG A 1 68 ? -2.096 9.538 -16.177 1.00 64.19 68 ARG A O 1
ATOM 552 N N . ILE A 1 69 ? -0.758 8.011 -15.217 1.00 59.97 69 ILE A N 1
ATOM 553 C CA . ILE A 1 69 ? 0.445 8.851 -15.149 1.00 59.97 69 ILE A CA 1
ATOM 554 C C . ILE A 1 69 ? 1.357 8.550 -16.339 1.00 59.97 69 ILE A C 1
ATOM 556 O O . ILE A 1 69 ? 1.963 9.478 -16.871 1.00 59.97 69 ILE A O 1
ATOM 560 N N . ASP A 1 70 ? 1.438 7.278 -16.740 1.00 56.94 70 ASP A N 1
ATOM 561 C CA . ASP A 1 70 ? 2.330 6.819 -17.808 1.00 56.94 70 ASP A CA 1
ATOM 562 C C . ASP A 1 70 ? 1.682 6.876 -19.207 1.00 56.94 70 ASP A C 1
ATOM 564 O O . ASP A 1 70 ? 2.403 7.086 -20.180 1.00 56.94 70 ASP A O 1
ATOM 568 N N . ASP A 1 71 ? 0.350 6.783 -19.318 1.00 44.00 71 ASP A N 1
ATOM 569 C CA . ASP A 1 71 ? -0.390 6.879 -20.582 1.00 44.00 71 ASP A CA 1
ATOM 570 C C . ASP A 1 71 ? -1.515 7.923 -20.497 1.00 44.00 71 ASP A C 1
ATOM 572 O O . ASP A 1 71 ? -2.107 8.158 -19.440 1.00 44.00 71 ASP A O 1
ATOM 576 N N . GLN A 1 72 ? -1.795 8.576 -21.632 1.00 46.16 72 GLN A N 1
ATOM 577 C CA . GLN A 1 72 ? -2.842 9.590 -21.790 1.00 46.16 72 GLN A CA 1
ATOM 578 C C . GLN A 1 72 ? -4.125 9.193 -21.035 1.00 46.16 72 GLN A C 1
ATOM 580 O O . GLN A 1 72 ? -4.589 8.062 -21.195 1.00 46.16 72 GLN A O 1
ATOM 585 N N . PRO A 1 73 ? -4.706 10.091 -20.214 1.00 44.94 73 PRO A N 1
ATOM 586 C CA . PRO A 1 73 ? -5.817 9.752 -19.334 1.00 44.94 73 PRO A CA 1
ATOM 587 C C . PRO A 1 73 ? -6.971 9.168 -20.152 1.00 44.94 73 PRO A C 1
ATOM 589 O O . PRO A 1 73 ? -7.636 9.881 -20.897 1.00 44.94 73 PRO A O 1
ATOM 592 N N . SER A 1 74 ? -7.204 7.861 -20.024 1.00 47.53 74 SER A N 1
ATOM 593 C CA . SER A 1 74 ? -8.356 7.222 -20.653 1.00 47.53 74 SER A CA 1
ATOM 594 C C . SER A 1 74 ? -9.642 7.823 -20.075 1.00 47.53 74 SER A C 1
ATOM 596 O O . SER A 1 74 ? -9.816 7.911 -18.858 1.00 47.53 74 SER A O 1
ATOM 598 N N . GLU A 1 75 ? -10.553 8.252 -20.951 1.00 49.44 75 GLU A N 1
ATOM 599 C CA . GLU A 1 75 ? -11.749 9.051 -20.618 1.00 49.44 75 GLU A CA 1
ATOM 600 C C . GLU A 1 75 ? -12.744 8.352 -19.665 1.00 49.44 75 GLU A C 1
ATOM 602 O O . GLU A 1 75 ? -13.661 8.974 -19.139 1.00 49.44 75 GLU A O 1
ATOM 607 N N . HIS A 1 76 ? -12.555 7.059 -19.389 1.00 48.28 76 HIS A N 1
ATOM 608 C CA . HIS A 1 76 ? -13.499 6.203 -18.658 1.00 48.28 76 HIS A CA 1
ATOM 609 C C . HIS A 1 76 ? -13.156 6.015 -17.175 1.00 48.28 76 HIS A C 1
ATOM 611 O O . HIS A 1 76 ? -13.635 5.093 -16.512 1.00 48.28 76 HIS A O 1
ATOM 617 N N . CYS A 1 77 ? -12.287 6.860 -16.634 1.00 52.16 77 CYS A N 1
ATOM 618 C CA . CYS A 1 77 ? -11.646 6.608 -15.357 1.00 52.16 77 CYS A CA 1
ATOM 619 C C . CYS A 1 77 ? -12.118 7.623 -14.293 1.00 52.16 77 CYS A C 1
ATOM 621 O O . CYS A 1 77 ? -11.753 8.794 -14.342 1.00 52.16 77 CYS A O 1
ATOM 623 N N . ALA A 1 78 ? -12.891 7.171 -13.290 1.00 54.88 78 ALA A N 1
ATOM 624 C CA . ALA A 1 78 ? -13.383 8.006 -12.176 1.00 54.88 78 ALA A CA 1
ATOM 625 C C . ALA A 1 78 ? -12.246 8.836 -11.540 1.00 54.88 78 ALA A C 1
ATOM 627 O O . ALA A 1 78 ? -11.174 8.271 -11.317 1.00 54.88 78 ALA A O 1
ATOM 628 N N . PRO A 1 79 ? -12.404 10.141 -11.256 1.00 62.22 79 PRO A N 1
ATOM 629 C CA . PRO A 1 79 ? -11.285 11.019 -10.906 1.00 62.22 79 PRO A CA 1
ATOM 630 C C . PRO A 1 79 ? -10.474 10.497 -9.707 1.00 62.22 79 PRO A C 1
ATOM 632 O O . PRO A 1 79 ? -11.028 9.945 -8.763 1.00 62.22 79 PRO A O 1
ATOM 635 N N . ILE A 1 80 ? -9.143 10.645 -9.746 1.00 63.16 80 ILE A N 1
ATOM 636 C CA . ILE A 1 80 ? -8.206 10.137 -8.715 1.00 63.16 80 ILE A CA 1
ATOM 637 C C . ILE A 1 80 ? -8.613 10.591 -7.300 1.00 63.16 80 ILE A C 1
ATOM 639 O O . ILE A 1 80 ? -8.459 9.839 -6.335 1.00 63.16 80 ILE A O 1
ATOM 643 N N . SER A 1 81 ? -9.187 11.792 -7.196 1.00 65.25 81 SER A N 1
ATOM 644 C CA . SER A 1 81 ? -9.730 12.362 -5.962 1.00 65.25 81 SER A CA 1
ATOM 645 C C . SER A 1 81 ? -10.859 11.527 -5.344 1.00 65.25 81 SER A C 1
ATOM 647 O O . SER A 1 81 ? -10.938 11.438 -4.121 1.00 65.25 81 SER A O 1
ATOM 649 N N . ASP A 1 82 ? -11.681 10.848 -6.148 1.00 76.38 82 ASP A N 1
ATOM 650 C CA . ASP A 1 82 ? -12.770 9.991 -5.662 1.00 76.38 82 ASP A CA 1
ATOM 651 C C . ASP A 1 82 ? -12.215 8.741 -4.955 1.00 76.38 82 ASP A C 1
ATOM 653 O O . ASP A 1 82 ? -12.660 8.369 -3.871 1.00 76.38 82 ASP A O 1
ATOM 657 N N . LEU A 1 83 ? -11.150 8.126 -5.483 1.00 75.00 83 LEU A N 1
ATOM 658 C CA . LEU A 1 83 ? -10.520 6.966 -4.837 1.00 75.00 83 LEU A CA 1
ATOM 659 C C . LEU A 1 83 ? -9.860 7.323 -3.498 1.00 75.00 83 LEU A C 1
ATOM 661 O O . LEU A 1 83 ? -9.965 6.559 -2.535 1.00 75.00 83 LEU A O 1
ATOM 665 N N . GLN A 1 84 ? -9.201 8.481 -3.421 1.00 79.44 84 GLN A N 1
ATOM 666 C CA . GLN A 1 84 ? -8.629 8.983 -2.170 1.00 79.44 84 GLN A CA 1
ATOM 667 C C . GLN A 1 84 ? -9.726 9.295 -1.146 1.00 79.44 84 GLN A C 1
ATOM 669 O O . GLN A 1 84 ? -9.633 8.847 -0.004 1.00 79.44 84 GLN A O 1
ATOM 674 N N . GLY A 1 85 ? -10.802 9.969 -1.565 1.00 84.31 85 GLY A N 1
ATOM 675 C CA . GLY A 1 85 ? -11.960 10.249 -0.713 1.00 84.31 85 GLY A CA 1
ATOM 676 C C . GLY A 1 85 ? -12.612 8.973 -0.176 1.00 84.31 85 GLY A C 1
ATOM 677 O O . GLY A 1 85 ? -12.834 8.845 1.027 1.00 84.31 85 GLY A O 1
ATOM 678 N N . ARG A 1 86 ? -12.818 7.963 -1.031 1.00 83.62 86 ARG A N 1
ATOM 679 C CA . ARG A 1 86 ? -13.323 6.642 -0.615 1.00 83.62 86 ARG A CA 1
ATOM 680 C C . ARG A 1 86 ? -12.395 5.950 0.380 1.00 83.62 86 ARG A C 1
ATOM 682 O O . ARG A 1 86 ? -12.875 5.259 1.279 1.00 83.62 86 ARG A O 1
ATOM 689 N N . ARG A 1 87 ? -11.075 6.094 0.227 1.00 87.06 87 ARG A N 1
ATOM 690 C CA . ARG A 1 87 ? -10.099 5.524 1.166 1.00 87.06 87 ARG A CA 1
ATOM 691 C C . ARG A 1 87 ? -10.196 6.194 2.534 1.00 87.06 87 ARG A C 1
ATOM 693 O O . ARG A 1 87 ? -10.260 5.476 3.528 1.00 87.06 87 ARG A O 1
ATOM 700 N N . ILE A 1 88 ? -10.265 7.523 2.565 1.00 90.19 88 ILE A N 1
ATOM 701 C CA . ILE A 1 88 ? -10.463 8.303 3.795 1.00 90.19 88 ILE A CA 1
ATOM 702 C C . ILE A 1 88 ? -11.767 7.876 4.478 1.00 90.19 88 ILE A C 1
ATOM 704 O O . ILE A 1 88 ? -11.733 7.435 5.621 1.00 90.19 88 ILE A O 1
ATOM 708 N N . ALA A 1 89 ? -12.882 7.838 3.743 1.00 89.31 89 ALA A N 1
ATOM 709 C CA . ALA A 1 89 ? -14.177 7.429 4.287 1.00 89.31 89 ALA A CA 1
ATOM 710 C C . ALA A 1 89 ? -14.165 6.006 4.884 1.00 89.31 89 ALA A C 1
ATOM 712 O O . ALA A 1 89 ? -14.762 5.758 5.932 1.00 89.31 89 ALA A O 1
ATOM 713 N N . LYS A 1 90 ? -13.457 5.056 4.252 1.00 86.69 90 LYS A N 1
ATOM 714 C CA . LYS A 1 90 ? -13.273 3.700 4.803 1.00 86.69 90 LYS A CA 1
ATOM 715 C C . LYS A 1 90 ? -12.464 3.709 6.104 1.00 86.69 90 LYS A C 1
ATOM 717 O O . LYS A 1 90 ? -12.816 2.977 7.027 1.00 86.69 90 LYS A O 1
ATOM 722 N N . ILE A 1 91 ? -11.393 4.502 6.174 1.00 89.88 91 ILE A N 1
ATOM 723 C CA . ILE A 1 91 ? -10.578 4.653 7.390 1.00 89.88 91 ILE A CA 1
ATOM 724 C C . ILE A 1 91 ? -11.432 5.241 8.518 1.00 89.88 91 ILE A C 1
ATOM 726 O O . ILE A 1 91 ? -11.466 4.674 9.610 1.00 89.88 91 ILE A O 1
ATOM 730 N N . ASP A 1 92 ? -12.184 6.304 8.240 1.00 95.38 92 ASP A N 1
ATOM 731 C CA . ASP A 1 92 ? -13.046 6.964 9.222 1.00 95.38 92 ASP A CA 1
ATOM 732 C C . ASP A 1 92 ? -14.125 6.023 9.769 1.00 95.38 92 ASP A C 1
ATOM 734 O O . ASP A 1 92 ? -14.362 5.985 10.978 1.00 95.38 92 ASP A O 1
ATOM 738 N N . ALA A 1 93 ? -14.725 5.191 8.912 1.00 92.69 93 ALA A N 1
ATOM 739 C CA . ALA A 1 93 ? -15.691 4.179 9.335 1.00 92.69 93 ALA A CA 1
ATOM 740 C C . ALA A 1 93 ? -15.073 3.143 10.295 1.00 92.69 93 ALA A C 1
ATOM 742 O O . ALA A 1 93 ? -15.691 2.771 11.297 1.00 92.69 93 ALA A O 1
ATOM 743 N N . VAL A 1 94 ? -13.841 2.693 10.027 1.00 92.31 94 VAL A N 1
ATOM 744 C CA . VAL A 1 94 ? -13.113 1.776 10.921 1.00 92.31 94 VAL A CA 1
ATOM 745 C C . VAL A 1 94 ? -12.788 2.456 12.250 1.00 92.31 94 VAL A C 1
ATOM 747 O O . VAL A 1 94 ? -13.011 1.860 13.304 1.00 92.31 94 VAL A O 1
ATOM 750 N N . ILE A 1 95 ? -12.320 3.706 12.224 1.00 95.62 95 ILE A N 1
ATOM 751 C CA . ILE A 1 95 ? -12.051 4.492 13.436 1.00 95.62 95 ILE A CA 1
ATOM 752 C C . ILE A 1 95 ? -13.323 4.633 14.275 1.00 95.62 95 ILE A C 1
ATOM 754 O O . ILE A 1 95 ? -13.281 4.404 15.484 1.00 95.62 95 ILE A O 1
ATOM 758 N N . ALA A 1 96 ? -14.453 4.979 13.657 1.00 96.12 96 ALA A N 1
ATOM 759 C CA . ALA A 1 96 ? -15.731 5.119 14.348 1.00 96.12 96 ALA A CA 1
ATOM 760 C C . ALA A 1 96 ? -16.155 3.807 15.024 1.00 96.12 96 ALA A C 1
ATOM 762 O O . ALA A 1 96 ? -16.504 3.808 16.205 1.00 96.12 96 ALA A O 1
ATOM 763 N N . LYS A 1 97 ? -16.037 2.676 14.315 1.00 94.94 97 LYS A N 1
ATOM 764 C CA . LYS A 1 97 ? -16.329 1.349 14.873 1.00 94.94 97 LYS A CA 1
ATOM 765 C C . LYS A 1 97 ? -15.427 1.017 16.063 1.00 94.94 97 LYS A C 1
ATOM 767 O O . LYS A 1 97 ? -15.928 0.616 17.108 1.00 94.94 97 LYS A O 1
ATOM 772 N N . LEU A 1 98 ? -14.115 1.219 15.935 1.00 96.94 98 LEU A N 1
ATOM 773 C CA . LEU A 1 98 ? -13.163 0.955 17.020 1.00 96.94 98 LEU A CA 1
ATOM 774 C C . LEU A 1 98 ? -13.415 1.850 18.241 1.00 96.94 98 LEU A C 1
ATOM 776 O O . LEU A 1 98 ? -13.322 1.378 19.373 1.00 96.94 98 LEU A O 1
ATOM 780 N N . LYS A 1 99 ? -13.782 3.120 18.031 1.00 97.44 99 LYS A N 1
ATOM 781 C CA . LYS A 1 99 ? -14.190 4.030 19.112 1.00 97.44 99 LYS A CA 1
ATOM 782 C C . LYS A 1 99 ? -15.448 3.535 19.830 1.00 97.44 99 LYS A C 1
ATOM 784 O O . LYS A 1 99 ? -15.464 3.555 21.057 1.00 97.44 99 LYS A O 1
ATOM 789 N N . ALA A 1 100 ? -16.457 3.068 19.092 1.00 95.88 100 ALA A N 1
ATOM 790 C CA . ALA A 1 100 ? -17.683 2.518 19.672 1.00 95.88 100 ALA A CA 1
ATOM 791 C C . ALA A 1 100 ? -17.398 1.266 20.515 1.00 95.88 100 ALA A C 1
ATOM 793 O O . ALA A 1 100 ? -17.789 1.208 21.676 1.00 95.88 100 ALA A O 1
ATOM 794 N N . THR A 1 101 ? -16.626 0.315 19.981 1.00 94.94 101 THR A N 1
ATOM 795 C CA . THR A 1 101 ? -16.221 -0.892 20.720 1.00 94.94 101 THR A CA 1
ATOM 796 C C . THR A 1 101 ? -15.401 -0.553 21.965 1.00 94.94 101 THR A C 1
ATOM 798 O O . THR A 1 101 ? -15.609 -1.138 23.023 1.00 94.94 101 THR A O 1
ATOM 801 N N . ARG A 1 102 ? -14.491 0.430 21.889 1.00 94.88 102 ARG A N 1
ATOM 802 C CA . ARG A 1 102 ? -13.765 0.913 23.072 1.00 94.88 102 ARG A CA 1
ATOM 803 C C . ARG A 1 102 ? -14.719 1.487 24.121 1.00 94.88 102 ARG A C 1
ATOM 805 O O . ARG A 1 102 ? -14.512 1.239 25.301 1.00 94.88 102 ARG A O 1
ATOM 812 N N . ALA A 1 103 ? -15.714 2.273 23.710 1.00 95.00 103 ALA A N 1
ATOM 813 C CA . ALA A 1 103 ? -16.688 2.860 24.628 1.00 95.00 103 ALA A CA 1
ATOM 814 C C . ALA A 1 103 ? -17.522 1.781 25.334 1.00 95.00 103 ALA A C 1
ATOM 816 O O . ALA A 1 103 ? -17.707 1.860 26.543 1.00 95.00 103 ALA A O 1
ATOM 817 N N . GLU A 1 104 ? -17.944 0.749 24.602 1.00 93.62 104 GLU A N 1
ATOM 818 C CA . GLU A 1 104 ? -18.629 -0.420 25.162 1.00 93.62 104 GLU A CA 1
ATOM 819 C C . GLU A 1 104 ? -17.750 -1.149 26.187 1.00 93.62 104 GLU A C 1
ATOM 821 O O . GLU A 1 104 ? -18.175 -1.356 27.320 1.00 93.62 104 GLU A O 1
ATOM 826 N N . LEU A 1 105 ? -16.491 -1.446 25.843 1.00 94.25 105 LEU A N 1
ATOM 827 C CA . LEU A 1 105 ? -15.545 -2.077 26.770 1.00 94.25 105 LEU A CA 1
ATOM 828 C C . LEU A 1 105 ? -15.299 -1.233 28.023 1.00 94.25 105 LEU A C 1
ATOM 830 O O . LEU A 1 105 ? -15.226 -1.783 29.114 1.00 94.25 105 LEU A O 1
ATOM 834 N N . VAL A 1 106 ? -15.194 0.092 27.883 1.00 93.38 106 VAL A N 1
ATOM 835 C CA . VAL A 1 106 ? -15.060 1.006 29.027 1.00 93.38 106 VAL A CA 1
ATOM 836 C C . VAL A 1 106 ? -16.318 0.995 29.896 1.00 93.38 106 VAL A C 1
ATOM 838 O O . VAL A 1 106 ? -16.194 1.016 31.113 1.00 93.38 106 VAL A O 1
ATOM 841 N N . GLY A 1 107 ? -17.512 0.924 29.305 1.00 89.81 107 GLY A N 1
ATOM 842 C CA . GLY A 1 107 ? -18.767 0.802 30.055 1.00 89.81 107 GLY A CA 1
ATOM 843 C C . GLY A 1 107 ? -18.915 -0.534 30.792 1.00 89.81 107 GLY A C 1
ATOM 844 O O . GLY A 1 107 ? -19.603 -0.596 31.805 1.00 89.81 107 GLY A O 1
ATOM 845 N N . LEU A 1 108 ? -18.250 -1.585 30.306 1.00 89.31 108 LEU A N 1
ATOM 846 C CA . LEU A 1 108 ? -18.185 -2.903 30.943 1.00 89.31 108 LEU A CA 1
ATOM 847 C C . LEU A 1 108 ? -17.055 -3.032 31.972 1.00 89.31 108 LEU A C 1
ATOM 849 O O . LEU A 1 108 ? -16.953 -4.078 32.616 1.00 89.31 108 LEU A O 1
ATOM 853 N N . LEU A 1 109 ? -16.199 -2.014 32.134 1.00 87.19 109 LEU A N 1
ATOM 854 C CA . LEU A 1 109 ? -15.195 -2.023 33.192 1.00 87.19 109 LEU A CA 1
ATOM 855 C C . LEU A 1 109 ? -15.910 -2.001 34.543 1.00 87.19 109 LEU A C 1
ATOM 857 O O . LEU A 1 109 ? -16.363 -0.963 35.017 1.00 87.19 109 LEU A O 1
ATOM 861 N N . VAL A 1 110 ? -15.970 -3.165 35.181 1.00 72.94 110 VAL A N 1
ATOM 862 C CA . VAL A 1 110 ? -16.161 -3.256 36.622 1.00 72.94 110 VAL A CA 1
ATOM 863 C C . VAL A 1 110 ? -14.868 -2.736 37.235 1.00 72.94 110 VAL A C 1
ATOM 865 O O . VAL A 1 110 ? -13.817 -3.361 37.100 1.00 72.94 110 VAL A O 1
ATOM 868 N N . THR A 1 111 ? -14.914 -1.551 37.839 1.00 67.94 111 THR A N 1
ATOM 869 C CA . THR A 1 111 ? -13.812 -1.092 38.681 1.00 67.94 111 THR A CA 1
ATOM 870 C C . THR A 1 111 ? -13.704 -2.046 39.867 1.00 67.94 111 THR A C 1
ATOM 872 O O . THR A 1 111 ? -14.708 -2.365 40.503 1.00 67.94 111 THR A O 1
ATOM 875 N N . ASP A 1 112 ? -12.489 -2.515 40.161 1.00 57.00 112 ASP A N 1
ATOM 876 C CA . ASP A 1 112 ? -12.206 -3.444 41.270 1.00 57.00 112 ASP A CA 1
ATOM 877 C C . ASP A 1 112 ? -12.751 -2.930 42.621 1.00 57.00 112 ASP A C 1
ATOM 879 O O . ASP A 1 112 ? -13.124 -3.709 43.494 1.00 57.00 112 ASP A O 1
ATOM 883 N N . GLU A 1 113 ? -12.909 -1.609 42.764 1.00 55.03 113 GLU A N 1
ATOM 884 C CA . GLU A 1 113 ? -13.525 -0.964 43.931 1.00 55.03 113 GLU A CA 1
ATOM 885 C C . GLU A 1 113 ? -14.977 -1.412 44.193 1.00 55.03 113 GLU A C 1
ATOM 887 O O . GLU A 1 113 ? -15.404 -1.464 45.346 1.00 55.03 113 GLU A O 1
ATOM 892 N N . ALA A 1 114 ? -15.745 -1.782 43.162 1.00 50.03 114 ALA A N 1
ATOM 893 C CA . ALA A 1 114 ? -17.126 -2.242 43.332 1.00 50.03 114 ALA A CA 1
ATOM 894 C C . ALA A 1 114 ? -17.206 -3.675 43.888 1.00 50.03 114 ALA A C 1
ATOM 896 O O . ALA A 1 114 ? -18.123 -3.999 44.645 1.00 50.03 114 ALA A O 1
ATOM 897 N N . LEU A 1 115 ? -16.222 -4.523 43.567 1.00 52.81 115 LEU A N 1
ATOM 898 C CA . LEU A 1 115 ? -16.161 -5.900 44.060 1.00 52.81 115 LEU A CA 1
ATOM 899 C C . LEU A 1 115 ? -15.768 -5.959 45.544 1.00 52.81 115 LEU A C 1
ATOM 901 O O . LEU A 1 115 ? -16.198 -6.877 46.244 1.00 52.81 115 LEU A O 1
ATOM 905 N N . ASP A 1 116 ? -15.016 -4.981 46.053 1.00 50.62 116 ASP A N 1
ATOM 906 C CA . ASP A 1 116 ? -14.570 -4.968 47.452 1.00 50.62 116 ASP A CA 1
ATOM 907 C C . ASP A 1 116 ? -15.680 -4.508 48.423 1.00 50.62 116 ASP A C 1
ATOM 909 O O . ASP A 1 116 ? -15.891 -5.108 49.481 1.00 50.62 116 ASP A O 1
ATOM 913 N N . VAL A 1 117 ? -16.505 -3.530 48.020 1.00 56.03 117 VAL A N 1
ATOM 914 C CA . VAL A 1 117 ? -17.651 -3.057 48.827 1.00 56.03 117 VAL A CA 1
ATOM 915 C C . VAL A 1 117 ? -18.703 -4.157 49.012 1.00 56.03 117 VAL A C 1
ATOM 917 O O . VAL A 1 117 ? -19.283 -4.295 50.093 1.00 56.03 117 VAL A O 1
ATOM 920 N N . GLN A 1 118 ? -18.933 -4.987 47.991 1.00 52.09 118 GLN A N 1
ATOM 921 C CA . GLN A 1 118 ? -19.862 -6.113 48.100 1.00 52.09 118 GLN A CA 1
ATOM 922 C C . GLN A 1 118 ? -19.321 -7.221 4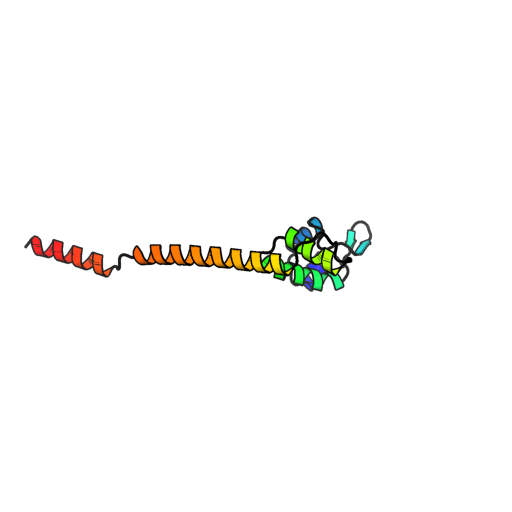9.010 1.00 52.09 118 GLN A C 1
ATOM 924 O O . GLN A 1 118 ? -20.077 -7.700 49.856 1.00 52.09 118 GLN A O 1
ATOM 929 N N . HIS A 1 119 ? -18.029 -7.566 48.955 1.00 53.22 119 HIS A N 1
ATOM 930 C CA . HIS A 1 119 ? -17.449 -8.546 49.885 1.00 53.22 119 HIS A CA 1
ATOM 931 C C . HIS A 1 119 ? -17.483 -8.063 51.347 1.00 53.22 119 HIS A C 1
ATOM 933 O O . HIS A 1 119 ? -17.883 -8.834 52.225 1.00 53.22 119 HIS A O 1
ATOM 939 N N . GLN A 1 120 ? -17.187 -6.785 51.612 1.00 52.09 120 GLN A N 1
ATOM 940 C CA . GLN A 1 120 ? -17.262 -6.199 52.959 1.00 52.09 120 GLN A CA 1
ATOM 941 C C . GLN A 1 120 ? -18.703 -6.136 53.501 1.00 52.09 120 GLN A C 1
ATOM 943 O O . GLN A 1 120 ? -18.947 -6.480 54.660 1.00 52.09 120 GLN A O 1
ATOM 948 N N . ALA A 1 121 ? -19.687 -5.790 52.662 1.00 52.41 121 ALA A N 1
ATOM 949 C CA . ALA A 1 121 ? -21.095 -5.752 53.063 1.00 52.41 121 ALA A CA 1
ATOM 950 C C . ALA A 1 121 ? -21.668 -7.146 53.394 1.00 52.41 121 ALA A C 1
ATOM 952 O O . ALA A 1 121 ? -22.494 -7.276 54.303 1.00 52.41 121 ALA A O 1
ATOM 953 N N . THR A 1 122 ? -21.223 -8.206 52.705 1.00 56.25 122 THR A N 1
ATOM 954 C CA . THR A 1 122 ? -21.610 -9.591 53.052 1.00 56.25 122 THR A CA 1
ATOM 955 C C . THR A 1 122 ? -20.932 -10.116 54.321 1.00 56.25 122 THR A C 1
ATOM 957 O O . THR A 1 122 ? -21.507 -10.976 54.989 1.00 56.25 122 THR A O 1
ATOM 960 N N . ALA A 1 123 ? -19.750 -9.606 54.681 1.00 54.84 123 ALA A N 1
ATOM 961 C CA . ALA A 1 123 ? -19.030 -10.012 55.890 1.00 54.84 123 ALA A CA 1
ATOM 962 C C . ALA A 1 123 ? -19.648 -9.432 57.178 1.00 54.84 123 ALA A C 1
ATOM 964 O O . ALA A 1 123 ? -19.720 -10.129 58.187 1.00 54.84 123 ALA A O 1
ATOM 965 N N . ILE A 1 124 ? -20.167 -8.199 57.137 1.00 56.59 124 ILE A N 1
ATOM 966 C CA . ILE A 1 124 ? -20.727 -7.508 58.317 1.00 56.59 124 ILE A CA 1
ATOM 967 C C . ILE A 1 124 ? -22.102 -8.068 58.737 1.00 56.59 124 ILE A C 1
ATOM 969 O O . ILE A 1 124 ? -22.473 -7.995 59.900 1.00 56.59 124 ILE A O 1
ATOM 973 N N . ARG A 1 125 ? -22.863 -8.690 57.827 1.00 54.22 125 ARG A N 1
ATOM 974 C CA . ARG A 1 125 ? -24.225 -9.201 58.109 1.00 54.22 125 ARG A CA 1
ATOM 975 C C . ARG A 1 125 ? -24.279 -10.572 58.805 1.00 54.22 125 ARG A C 1
ATOM 977 O O . ARG A 1 125 ? -25.372 -11.098 59.000 1.00 54.22 125 ARG A O 1
ATOM 984 N N . ARG A 1 126 ? -23.123 -11.177 59.105 1.00 52.06 126 ARG A N 1
ATOM 985 C CA . ARG A 1 126 ? -22.983 -12.505 59.740 1.00 52.06 126 ARG A CA 1
ATOM 986 C C . ARG A 1 126 ? -22.398 -12.464 61.165 1.00 52.06 126 ARG A C 1
ATOM 988 O O . ARG A 1 126 ? -22.170 -13.535 61.723 1.00 52.06 126 ARG A O 1
ATOM 995 N N . GLN A 1 127 ? -22.170 -11.279 61.735 1.00 45.34 127 GLN A N 1
ATOM 996 C CA . GLN A 1 127 ? -21.841 -11.067 63.154 1.00 45.34 127 GLN A CA 1
ATOM 997 C C . GLN A 1 127 ? -23.033 -10.445 63.877 1.00 45.34 127 GLN A C 1
ATOM 999 O O . GLN A 1 127 ? -23.220 -10.794 65.061 1.00 45.34 127 GLN A O 1
#

Mean predicted aligned error: 11.06 Å

Solvent-accessible surface area (backbone atoms only — not comparable to full-atom values): 7428 Å² total; per-residue (Å²): 76,45,63,67,54,45,14,62,73,34,75,48,51,52,67,58,52,55,48,36,38,76,65,66,72,43,73,62,72,47,74,56,94,91,38,69,24,36,55,78,76,51,23,64,54,53,40,56,52,48,54,41,43,75,74,66,46,49,71,68,61,49,43,63,55,47,55,50,73,80,39,81,69,62,91,87,60,81,58,72,66,55,59,52,51,53,50,50,54,54,50,51,54,50,52,52,50,53,52,51,54,50,52,53,53,58,72,63,56,75,57,71,7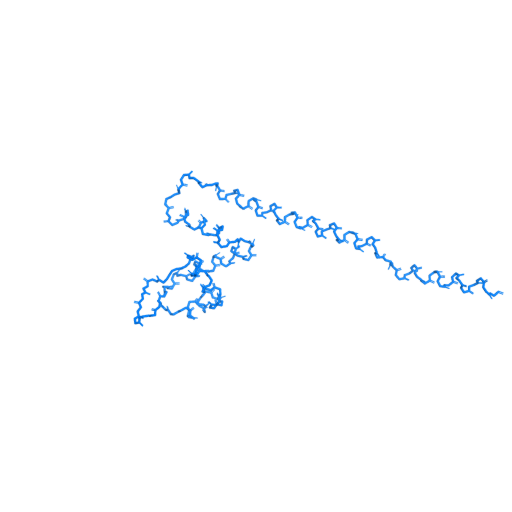3,62,61,51,55,52,55,53,58,61,58,65,76,76,116

Radius of gyration: 26.64 Å; Cα contacts (8 Å, |Δi|>4): 82; chains: 1; bounding box: 45×28×85 Å

pLDDT: mean 82.22, std 17.02, range [44.0, 97.75]